Protein AF-A0A9D3SLF3-F1 (afdb_monomer_lite)

Structure (mmCIF, N/CA/C/O backbone):
data_AF-A0A9D3SLF3-F1
#
_entry.id   AF-A0A9D3SLF3-F1
#
loop_
_atom_site.group_PDB
_atom_site.id
_atom_site.type_symbol
_atom_site.label_atom_id
_atom_site.label_alt_id
_atom_site.label_comp_id
_atom_site.label_asym_id
_atom_site.label_entity_id
_atom_site.label_seq_id
_atom_site.pdbx_PDB_ins_code
_atom_site.Cartn_x
_atom_site.Cartn_y
_atom_site.Cartn_z
_atom_site.occupancy
_atom_site.B_iso_or_equiv
_atom_site.auth_seq_id
_atom_site.auth_comp_id
_atom_site.auth_asym_id
_atom_site.auth_atom_id
_atom_site.pdbx_PDB_model_num
ATOM 1 N N . MET A 1 1 ? -34.282 0.121 19.153 1.00 36.66 1 MET A N 1
ATOM 2 C CA . MET A 1 1 ? -34.198 -0.644 20.415 1.00 36.66 1 MET A CA 1
ATOM 3 C C . MET A 1 1 ? -34.147 -2.112 20.036 1.00 36.66 1 MET A C 1
ATOM 5 O O . MET A 1 1 ? -35.138 -2.610 19.524 1.00 36.66 1 MET A O 1
ATOM 9 N N . PHE A 1 2 ? -32.989 -2.758 20.168 1.00 46.41 2 PHE A N 1
ATOM 10 C CA . PHE A 1 2 ? -32.843 -4.199 19.944 1.00 46.41 2 PHE A CA 1
ATOM 11 C C . PHE A 1 2 ? -32.994 -4.871 21.310 1.00 46.41 2 PHE A C 1
ATOM 13 O O . PHE A 1 2 ? -32.194 -4.598 22.198 1.00 46.41 2 PHE A O 1
ATOM 20 N N . GLY A 1 3 ? -34.075 -5.623 21.514 1.00 50.47 3 GLY A N 1
ATOM 21 C CA . GLY A 1 3 ? -34.304 -6.370 22.749 1.00 50.47 3 GLY A CA 1
ATOM 22 C C . GLY A 1 3 ? -33.710 -7.771 22.647 1.00 50.47 3 GLY A C 1
ATOM 23 O O . GLY A 1 3 ? -33.885 -8.433 21.622 1.00 50.47 3 GLY A O 1
ATOM 24 N N . ASP A 1 4 ? -33.040 -8.218 23.707 1.00 51.25 4 ASP A N 1
ATOM 25 C CA . ASP A 1 4 ? -32.597 -9.604 23.848 1.00 51.25 4 ASP A CA 1
ATOM 26 C C . ASP A 1 4 ? -33.820 -10.525 23.849 1.00 51.25 4 ASP A C 1
ATOM 28 O O . ASP A 1 4 ? -34.693 -10.438 24.716 1.00 51.25 4 ASP A O 1
ATOM 32 N N . THR A 1 5 ? -33.905 -11.390 22.843 1.00 58.78 5 THR A N 1
ATOM 33 C CA . THR A 1 5 ? -34.997 -12.357 22.701 1.00 58.78 5 THR A CA 1
ATOM 34 C C . THR A 1 5 ? -34.489 -13.729 23.131 1.00 58.78 5 THR A C 1
ATOM 36 O O . THR A 1 5 ? -33.365 -14.105 22.798 1.00 58.78 5 THR A O 1
ATOM 39 N N . LYS A 1 6 ? -35.288 -14.472 23.906 1.00 58.47 6 LYS A N 1
ATOM 40 C CA . LYS A 1 6 ? -34.912 -15.813 24.373 1.00 58.47 6 LYS A CA 1
ATOM 41 C C . LYS A 1 6 ? -34.897 -16.804 23.207 1.00 58.47 6 LYS A C 1
ATOM 43 O O . LYS A 1 6 ? -35.816 -16.822 22.393 1.00 58.47 6 LYS A O 1
ATOM 48 N N . CYS A 1 7 ? -33.842 -17.615 23.140 1.00 56.47 7 CYS A N 1
ATOM 49 C CA . CYS A 1 7 ? -33.598 -18.605 22.089 1.00 56.47 7 CYS A CA 1
ATOM 50 C C . CYS A 1 7 ? -34.449 -19.871 22.278 1.00 56.47 7 CYS A C 1
ATOM 52 O O . CYS A 1 7 ? -33.905 -20.962 22.441 1.00 56.47 7 CYS A O 1
ATOM 54 N N . ASP A 1 8 ? -35.770 -19.719 22.262 1.00 63.31 8 ASP A N 1
ATOM 55 C CA . ASP A 1 8 ? -36.707 -20.822 22.503 1.00 63.31 8 ASP A CA 1
ATOM 56 C C . ASP A 1 8 ? -37.345 -21.343 21.193 1.00 63.31 8 ASP A C 1
ATOM 58 O O . ASP A 1 8 ? -38.023 -22.369 21.195 1.00 63.31 8 ASP A O 1
ATOM 62 N N . GLU A 1 9 ? -37.085 -20.683 20.054 1.00 57.66 9 GLU A N 1
ATOM 63 C CA . GLU A 1 9 ? -37.624 -21.042 18.736 1.00 57.66 9 GLU A CA 1
ATOM 64 C C . GLU A 1 9 ? -36.531 -21.300 17.681 1.00 57.66 9 GLU A C 1
ATOM 66 O O . GLU A 1 9 ? -35.490 -20.639 17.625 1.00 57.66 9 GLU A O 1
ATOM 71 N N . LEU A 1 10 ? -36.790 -22.275 16.801 1.00 54.38 10 LEU A N 1
ATOM 72 C CA . LEU A 1 10 ? -35.937 -22.651 15.670 1.00 54.38 10 LEU A CA 1
ATOM 73 C C . LEU A 1 10 ? -36.099 -21.624 14.535 1.00 54.38 10 LEU A C 1
ATOM 75 O O . LEU A 1 10 ? -36.855 -21.818 13.584 1.00 54.38 10 LEU A O 1
ATOM 79 N N . HIS A 1 11 ? -35.401 -20.494 14.639 1.00 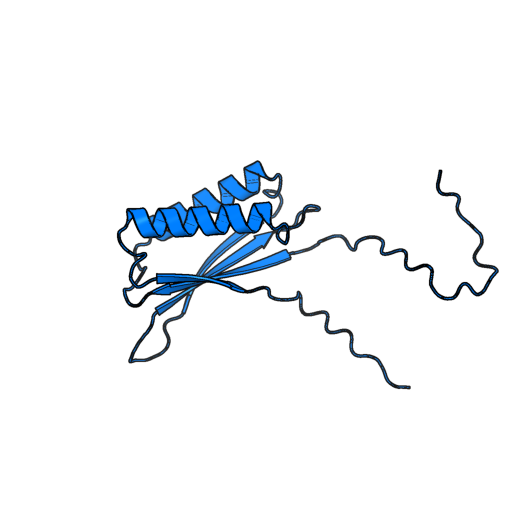55.75 11 HIS A N 1
ATOM 80 C CA . HIS A 1 11 ? -35.331 -19.515 13.556 1.00 55.75 11 HIS A CA 1
ATOM 81 C C . HIS A 1 11 ? -34.291 -19.942 12.526 1.00 55.75 11 HIS A C 1
ATOM 83 O O . HIS A 1 11 ? -33.138 -20.202 12.865 1.00 55.75 11 HIS A O 1
ATOM 89 N N . TYR A 1 12 ? -34.694 -19.991 11.255 1.00 60.25 12 TYR A N 1
ATOM 90 C CA . TYR A 1 12 ? -33.879 -20.623 10.225 1.00 60.25 12 TYR A CA 1
ATOM 91 C C . TYR A 1 12 ? -32.498 -19.990 10.037 1.00 60.25 12 TYR A C 1
ATOM 93 O O . TYR A 1 12 ? -31.585 -20.725 9.687 1.00 60.25 12 TYR A O 1
ATOM 101 N N . PHE A 1 13 ? -32.276 -18.707 10.332 1.00 52.94 13 PHE A N 1
ATOM 102 C CA . PHE A 1 13 ? -30.927 -18.118 10.340 1.00 52.94 13 PHE A CA 1
ATOM 103 C C . PHE A 1 13 ? -30.986 -16.663 10.819 1.00 52.94 13 PHE A C 1
ATOM 105 O O . PHE A 1 13 ? -31.163 -15.747 10.019 1.00 52.94 13 PHE A O 1
ATOM 112 N N . ILE A 1 14 ? -30.802 -16.403 12.115 1.00 50.91 14 ILE A N 1
ATOM 113 C CA . ILE A 1 14 ? -30.389 -15.056 12.531 1.00 50.91 14 ILE A CA 1
ATOM 114 C C . ILE A 1 14 ? -28.862 -15.014 12.435 1.00 50.91 14 ILE A C 1
ATOM 116 O O . ILE A 1 14 ? -28.151 -15.387 13.365 1.00 50.91 14 ILE A O 1
ATOM 120 N N . CYS A 1 15 ? -28.338 -14.580 11.286 1.00 43.69 15 CYS A N 1
ATOM 121 C CA . CYS A 1 15 ? -26.925 -14.234 11.160 1.00 43.69 15 CYS A CA 1
ATOM 122 C C . CYS A 1 15 ? -26.679 -12.873 11.820 1.00 43.69 15 CYS A C 1
ATOM 124 O O . CYS A 1 15 ? -26.612 -11.844 11.150 1.00 43.69 15 CYS A O 1
ATOM 126 N N . HIS A 1 16 ? -26.491 -12.864 13.139 1.00 42.78 16 HIS A N 1
ATOM 127 C CA . HIS A 1 16 ? -25.731 -11.788 13.760 1.00 42.78 16 HIS A CA 1
ATOM 128 C C . HIS A 1 16 ? -24.267 -11.985 13.382 1.00 42.78 16 HIS A C 1
ATOM 130 O O . HIS A 1 16 ? -23.515 -12.680 14.059 1.00 42.78 16 HIS A O 1
ATOM 136 N N . ILE A 1 17 ? -23.850 -11.359 12.283 1.00 48.97 17 ILE A N 1
ATOM 137 C CA . ILE A 1 17 ? -22.434 -11.071 12.098 1.00 48.97 17 ILE A CA 1
ATOM 138 C C . ILE A 1 17 ? -22.137 -9.959 13.106 1.00 48.97 17 ILE A C 1
ATOM 140 O O . ILE A 1 17 ? -22.217 -8.772 12.791 1.00 48.97 17 ILE A O 1
ATOM 144 N N . THR A 1 18 ? -21.843 -10.321 14.357 1.00 48.62 18 THR A N 1
ATOM 145 C CA . THR A 1 18 ? -20.989 -9.467 15.181 1.00 48.62 18 THR A CA 1
ATOM 146 C C . THR A 1 18 ? -19.723 -9.339 14.360 1.00 48.62 18 THR A C 1
ATOM 148 O O . THR A 1 18 ? -18.990 -10.322 14.261 1.00 48.62 18 THR A O 1
ATOM 151 N N . HIS A 1 19 ? -19.562 -8.223 13.638 1.00 49.19 19 HIS A N 1
ATOM 152 C CA . HIS A 1 19 ? -18.414 -7.997 12.767 1.00 49.19 19 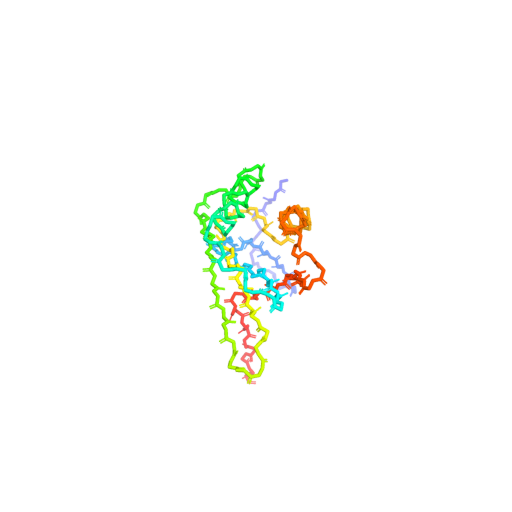HIS A CA 1
ATOM 153 C C . HIS A 1 19 ? -17.186 -8.440 13.553 1.00 49.19 19 HIS A C 1
ATOM 155 O O . HIS A 1 19 ? -16.918 -7.826 14.592 1.00 49.19 19 HIS A O 1
ATOM 161 N N . PRO A 1 20 ? -16.509 -9.537 13.160 1.00 52.16 20 PRO A N 1
ATOM 162 C CA . PRO A 1 20 ? -15.321 -9.928 13.877 1.00 52.16 20 PRO A CA 1
ATOM 163 C C . PRO A 1 20 ? -14.418 -8.715 13.767 1.00 52.16 20 PRO A C 1
ATOM 165 O O . PRO A 1 20 ? -14.280 -8.140 12.678 1.00 52.16 20 PRO A O 1
ATOM 168 N N . VAL A 1 21 ? -13.925 -8.269 14.923 1.00 52.00 21 VAL A N 1
ATOM 169 C CA . VAL A 1 21 ? -12.898 -7.241 15.038 1.00 52.00 21 VAL A CA 1
ATOM 170 C C . VAL A 1 21 ? -11.986 -7.435 13.836 1.00 52.00 21 VAL A C 1
ATOM 172 O O . VAL A 1 21 ? -11.509 -8.546 13.602 1.00 52.00 21 VAL A O 1
ATOM 175 N N . ARG A 1 22 ? -11.856 -6.416 12.981 1.00 58.50 22 ARG A N 1
ATOM 176 C CA . ARG A 1 22 ? -11.013 -6.499 11.785 1.00 58.50 22 ARG A CA 1
ATOM 177 C C . ARG A 1 22 ? -9.563 -6.488 12.263 1.00 58.50 22 ARG A C 1
ATOM 179 O O . ARG A 1 22 ? -8.863 -5.487 12.156 1.00 58.50 22 ARG A O 1
ATOM 186 N N . GLU A 1 23 ? -9.142 -7.592 12.877 1.00 61.72 23 GLU A N 1
ATOM 187 C CA . GLU A 1 23 ? -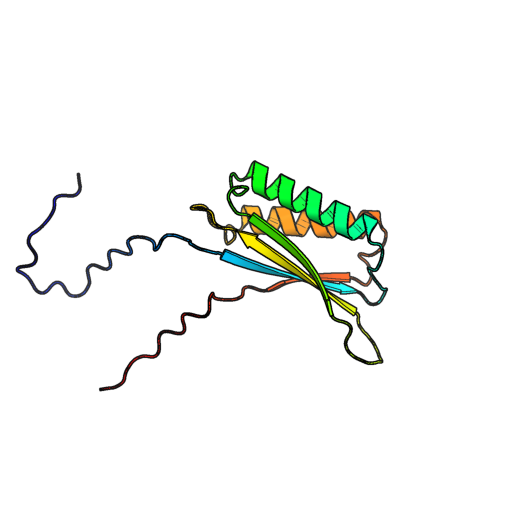7.919 -7.688 13.665 1.00 61.72 23 GLU A CA 1
ATOM 188 C C . GLU A 1 23 ? -6.693 -7.431 12.802 1.00 61.72 23 GLU A C 1
ATOM 190 O O . GLU A 1 23 ? -5.682 -6.954 13.314 1.00 61.72 23 GLU A O 1
ATOM 195 N N . GLN A 1 24 ? -6.789 -7.701 11.498 1.00 69.81 24 GLN A N 1
ATOM 196 C CA . GLN A 1 24 ? -5.749 -7.404 10.530 1.00 69.81 24 GLN A CA 1
ATOM 197 C C . GLN A 1 24 ? -6.303 -7.486 9.101 1.00 69.81 24 GLN A C 1
ATOM 199 O O . GLN A 1 24 ? -6.774 -8.531 8.664 1.00 69.81 24 GLN A O 1
ATOM 204 N N . GLN A 1 25 ? -6.209 -6.401 8.340 1.00 74.75 25 GLN A N 1
ATOM 205 C CA . GLN A 1 25 ? -6.529 -6.361 6.913 1.00 74.75 25 GLN A CA 1
ATOM 206 C C . GLN A 1 25 ? -5.225 -6.205 6.128 1.00 74.75 25 GLN A C 1
ATOM 208 O O . GLN A 1 25 ? -4.431 -5.306 6.406 1.00 74.75 25 GLN A O 1
ATOM 213 N N . ILE A 1 26 ? -4.971 -7.094 5.162 1.00 78.12 26 ILE A N 1
ATOM 214 C CA . ILE A 1 26 ? -3.733 -7.092 4.370 1.00 78.12 26 ILE A CA 1
ATOM 215 C C . ILE A 1 26 ? -4.066 -6.895 2.894 1.00 78.12 26 ILE A C 1
ATOM 217 O O . ILE A 1 26 ? -4.707 -7.737 2.268 1.00 78.12 26 ILE A O 1
ATOM 221 N N . MET A 1 27 ? -3.525 -5.834 2.306 1.00 80.06 27 MET A N 1
ATOM 222 C CA . MET A 1 27 ? -3.542 -5.594 0.869 1.00 80.06 27 MET A CA 1
ATOM 223 C C . MET A 1 27 ? -2.136 -5.643 0.286 1.00 80.06 27 MET A C 1
ATOM 225 O O . MET A 1 27 ? -1.130 -5.381 0.949 1.00 80.06 27 MET A O 1
ATOM 229 N N . ARG A 1 28 ? -2.059 -6.017 -0.989 1.00 85.06 28 ARG A N 1
ATOM 230 C CA . ARG A 1 28 ? -0.816 -5.975 -1.753 1.00 85.06 28 ARG A CA 1
ATOM 231 C C . ARG A 1 28 ? -1.044 -5.141 -2.995 1.00 85.06 28 ARG A C 1
ATOM 233 O O . ARG A 1 28 ? -1.879 -5.497 -3.816 1.00 85.06 28 ARG A O 1
ATOM 240 N N . LEU A 1 29 ? -0.289 -4.070 -3.147 1.00 85.06 29 LEU A N 1
ATOM 241 C CA . LEU A 1 29 ? -0.209 -3.329 -4.390 1.00 85.06 29 LEU A CA 1
ATOM 242 C C . LEU A 1 29 ? 0.998 -3.856 -5.161 1.00 85.06 29 LEU A C 1
ATOM 244 O O . LEU A 1 29 ? 2.107 -3.924 -4.633 1.00 85.06 29 LEU A O 1
ATOM 248 N N . GLN A 1 30 ? 0.768 -4.309 -6.386 1.00 83.25 30 GLN A N 1
ATOM 249 C CA . GLN A 1 30 ? 1.851 -4.714 -7.268 1.00 83.25 30 GLN A CA 1
ATOM 250 C C . GLN A 1 30 ? 2.195 -3.588 -8.214 1.00 83.25 30 GLN A C 1
ATOM 252 O O . GLN A 1 30 ? 1.298 -3.008 -8.819 1.00 83.25 30 GLN A O 1
ATOM 257 N N . ILE A 1 31 ? 3.489 -3.392 -8.391 1.00 81.31 31 ILE A N 1
ATOM 258 C CA . ILE A 1 31 ? 4.091 -2.464 -9.329 1.00 81.31 31 ILE A CA 1
ATOM 259 C C . ILE A 1 31 ? 5.014 -3.326 -10.183 1.00 81.31 31 ILE A C 1
ATOM 261 O O . ILE A 1 31 ? 6.003 -3.869 -9.696 1.00 81.31 31 ILE A O 1
ATOM 265 N N . LYS A 1 32 ? 4.625 -3.577 -11.429 1.00 76.50 32 LYS A N 1
ATOM 266 C CA . LYS A 1 32 ? 5.482 -4.273 -12.394 1.00 76.50 32 LYS A CA 1
ATOM 267 C C . LYS A 1 32 ? 6.125 -3.213 -13.258 1.00 76.50 32 LYS A C 1
ATOM 269 O O . LYS A 1 32 ? 5.370 -2.511 -13.915 1.00 76.50 32 LYS A O 1
ATOM 274 N N . SER A 1 33 ? 7.444 -3.132 -13.248 1.00 71.50 33 SER A N 1
ATOM 275 C CA . SER A 1 33 ? 8.207 -2.215 -14.089 1.00 71.50 33 SER A CA 1
ATOM 276 C C . SER A 1 33 ? 9.237 -3.017 -14.877 1.00 71.50 33 SER A C 1
ATOM 278 O O . SER A 1 33 ? 9.756 -4.022 -14.376 1.00 71.50 33 SER A O 1
ATOM 280 N N . ASP A 1 34 ? 9.486 -2.606 -16.116 1.00 63.69 34 ASP A N 1
ATOM 281 C CA . ASP A 1 34 ? 10.574 -3.159 -16.927 1.00 63.69 34 ASP A CA 1
ATOM 282 C C . ASP A 1 34 ? 11.931 -2.533 -16.541 1.00 63.69 34 ASP A C 1
ATOM 284 O O . ASP A 1 34 ? 12.958 -3.199 -16.645 1.00 63.69 34 ASP A O 1
ATOM 288 N N . ASP A 1 35 ? 11.921 -1.318 -15.977 1.00 58.25 35 ASP A N 1
ATOM 289 C CA . ASP A 1 35 ? 13.078 -0.666 -15.354 1.00 58.25 35 ASP A CA 1
ATOM 290 C C . ASP A 1 35 ? 13.092 -0.869 -13.836 1.00 58.25 35 ASP A C 1
ATOM 292 O O . ASP A 1 35 ? 12.044 -0.870 -13.178 1.00 58.25 35 ASP A O 1
ATOM 296 N N . SER A 1 36 ? 14.280 -1.022 -13.250 1.00 56.25 36 SER A N 1
ATOM 297 C CA . SER A 1 36 ? 14.396 -1.266 -11.814 1.00 56.25 36 SER A CA 1
ATOM 298 C C . SER A 1 36 ? 13.937 -0.030 -11.027 1.00 56.25 36 SER A C 1
ATOM 300 O O . SER A 1 36 ? 14.607 1.003 -11.026 1.00 56.25 36 SER A O 1
ATOM 302 N N . VAL A 1 37 ? 12.806 -0.124 -10.323 1.00 55.84 37 VAL A N 1
ATOM 303 C CA . VAL A 1 37 ? 12.312 0.872 -9.344 1.00 55.84 37 VAL A CA 1
ATOM 304 C C . VAL A 1 37 ? 13.165 0.712 -8.064 1.00 55.84 37 VAL A C 1
ATOM 306 O O . VAL A 1 37 ? 12.691 0.341 -6.991 1.00 55.84 37 VAL A O 1
ATOM 309 N N . SER A 1 38 ? 14.483 0.847 -8.207 1.00 56.62 38 SER A N 1
ATOM 310 C CA . SER A 1 38 ? 15.485 0.547 -7.170 1.00 56.62 38 SER A CA 1
ATOM 311 C C . SER A 1 38 ? 15.868 1.771 -6.346 1.00 56.62 38 SER A C 1
ATOM 313 O O . SER A 1 38 ? 16.626 1.647 -5.385 1.00 56.62 38 SER A O 1
ATOM 315 N N . ASP A 1 39 ? 15.354 2.950 -6.705 1.00 66.75 39 ASP A N 1
ATOM 316 C CA . ASP A 1 39 ? 15.641 4.168 -5.964 1.00 66.75 39 ASP A CA 1
ATOM 317 C C . ASP A 1 39 ? 14.950 4.132 -4.591 1.00 66.75 39 ASP A C 1
ATOM 319 O O . ASP A 1 39 ? 13.725 4.221 -4.457 1.00 66.75 39 ASP A O 1
ATOM 323 N N . SER A 1 40 ? 15.768 3.951 -3.555 1.00 71.62 40 SER A N 1
ATOM 324 C CA . SER A 1 40 ? 15.341 3.861 -2.158 1.00 71.62 40 SER A CA 1
ATOM 325 C C . SER A 1 40 ? 14.610 5.129 -1.687 1.00 71.62 40 SER A C 1
ATOM 327 O O . SER A 1 40 ? 13.686 5.044 -0.874 1.00 71.62 40 SER A O 1
ATOM 329 N N . ALA A 1 41 ? 14.955 6.306 -2.228 1.00 79.06 41 ALA A N 1
ATOM 330 C CA . ALA A 1 41 ? 14.320 7.566 -1.848 1.00 79.06 41 ALA A CA 1
ATOM 331 C C . ALA A 1 41 ? 12.884 7.654 -2.383 1.00 79.06 41 ALA A C 1
ATOM 333 O O . ALA A 1 41 ? 11.970 8.084 -1.670 1.00 79.06 41 ALA A O 1
ATOM 334 N N . MET A 1 42 ? 12.651 7.165 -3.604 1.00 78.19 42 MET A N 1
ATOM 335 C CA . MET A 1 42 ? 11.300 7.049 -4.155 1.00 78.19 42 MET A CA 1
ATOM 336 C C . MET A 1 42 ? 10.449 6.064 -3.346 1.00 78.19 42 MET A C 1
ATOM 338 O O . MET A 1 42 ? 9.308 6.380 -3.002 1.00 78.19 42 MET A O 1
ATOM 342 N N . GLN A 1 43 ? 10.997 4.891 -3.006 1.00 81.44 43 GLN A N 1
ATOM 343 C CA . GLN A 1 43 ? 10.281 3.903 -2.192 1.00 81.44 43 GLN A CA 1
ATOM 344 C C . GLN A 1 43 ? 9.865 4.503 -0.845 1.00 81.44 43 GLN A C 1
ATOM 346 O O . GLN A 1 43 ? 8.701 4.381 -0.463 1.00 81.44 43 GLN A O 1
ATOM 351 N N . SER A 1 44 ? 10.776 5.208 -0.164 1.00 83.25 44 SER A N 1
ATOM 352 C CA . SER A 1 44 ? 10.466 5.903 1.091 1.00 83.25 44 SER A CA 1
ATOM 353 C C . SER A 1 44 ? 9.359 6.940 0.906 1.00 83.25 44 SER A C 1
ATOM 355 O O . SER A 1 44 ? 8.394 6.943 1.661 1.00 83.25 44 SER A O 1
ATOM 357 N N . THR A 1 45 ? 9.436 7.758 -0.146 1.00 87.00 45 THR A N 1
ATOM 358 C CA . THR A 1 45 ? 8.430 8.795 -0.426 1.00 87.00 45 THR A CA 1
ATOM 359 C C . THR A 1 45 ? 7.037 8.197 -0.631 1.00 87.00 45 THR A C 1
ATOM 361 O O . THR A 1 45 ? 6.050 8.709 -0.104 1.00 87.00 45 THR A O 1
ATOM 364 N N . ILE A 1 46 ? 6.936 7.091 -1.373 1.00 86.75 46 ILE A N 1
ATOM 365 C CA . ILE A 1 46 ? 5.661 6.396 -1.581 1.00 86.75 46 ILE A CA 1
ATOM 366 C C . ILE A 1 46 ? 5.140 5.817 -0.259 1.00 86.75 46 ILE A C 1
ATOM 368 O O . ILE A 1 46 ? 3.945 5.921 0.020 1.00 86.75 46 ILE A O 1
ATOM 372 N N . LEU A 1 47 ? 6.010 5.229 0.568 1.00 87.62 47 LEU A N 1
ATOM 373 C CA . LEU A 1 47 ? 5.625 4.698 1.879 1.00 87.62 47 LEU A CA 1
ATOM 374 C C . LEU A 1 47 ? 5.053 5.792 2.791 1.00 87.62 47 LEU A C 1
ATOM 376 O O . LEU A 1 47 ? 3.962 5.607 3.336 1.00 87.62 47 LEU A O 1
ATOM 380 N N . ASP A 1 48 ? 5.737 6.933 2.898 1.00 88.44 48 ASP A N 1
ATOM 381 C CA . ASP A 1 48 ? 5.305 8.086 3.696 1.00 88.44 48 ASP A CA 1
ATOM 382 C C . ASP A 1 48 ? 3.944 8.625 3.245 1.00 88.44 48 ASP A C 1
ATOM 384 O O . ASP A 1 48 ? 3.043 8.856 4.056 1.00 88.44 48 ASP A O 1
ATOM 388 N N . LEU A 1 49 ? 3.743 8.771 1.935 1.00 89.12 49 LEU A N 1
ATOM 389 C CA . LEU A 1 49 ? 2.481 9.276 1.397 1.00 89.12 49 LEU A CA 1
ATOM 390 C C . LEU A 1 49 ? 1.310 8.327 1.655 1.00 89.12 49 LEU A C 1
ATOM 392 O O . LEU A 1 49 ? 0.197 8.776 1.935 1.00 89.12 49 LEU A O 1
ATOM 396 N N . ILE A 1 50 ? 1.548 7.018 1.585 1.00 87.88 50 ILE A N 1
ATOM 397 C CA . ILE A 1 50 ? 0.523 6.018 1.887 1.00 87.88 50 ILE A CA 1
ATOM 398 C C . ILE A 1 50 ? 0.197 6.027 3.375 1.00 87.88 50 ILE A C 1
ATOM 400 O O . ILE A 1 50 ? -0.979 5.969 3.728 1.00 87.88 50 ILE A O 1
ATOM 404 N N . MET A 1 51 ? 1.201 6.151 4.248 1.00 87.12 51 MET A N 1
ATOM 405 C CA . MET A 1 51 ? 0.967 6.324 5.682 1.00 87.12 51 MET A CA 1
ATOM 406 C C . MET A 1 51 ? 0.116 7.563 5.963 1.00 87.12 51 MET A C 1
ATOM 408 O O . MET A 1 51 ? -0.886 7.452 6.667 1.00 87.12 51 MET A O 1
ATOM 412 N N . LYS A 1 52 ? 0.437 8.701 5.339 1.00 88.94 52 LYS A N 1
ATOM 413 C CA . LYS A 1 52 ? -0.346 9.936 5.459 1.00 88.94 52 LYS A CA 1
ATOM 414 C C . LYS A 1 52 ? -1.781 9.772 4.950 1.00 88.94 52 LYS A C 1
ATOM 416 O O . LYS A 1 52 ? -2.721 10.197 5.610 1.00 88.94 52 LYS A O 1
ATOM 421 N N . LYS A 1 53 ? -1.990 9.114 3.805 1.00 88.06 53 LYS A N 1
ATOM 422 C CA . LYS A 1 53 ? -3.349 8.852 3.302 1.00 88.06 53 LYS A CA 1
ATOM 423 C C . LYS A 1 53 ? -4.146 7.950 4.238 1.00 88.06 53 LYS A C 1
ATOM 425 O O . LYS A 1 53 ? -5.321 8.201 4.479 1.00 88.06 53 LYS A O 1
ATOM 430 N N . LEU A 1 54 ? -3.519 6.921 4.798 1.00 85.19 54 LEU A N 1
ATOM 431 C CA . LEU A 1 54 ? -4.167 6.067 5.793 1.00 85.19 54 LEU A CA 1
ATOM 432 C C . LEU A 1 54 ? -4.500 6.848 7.073 1.00 85.19 54 LEU A C 1
ATOM 434 O O . LEU A 1 54 ? -5.530 6.582 7.688 1.00 85.19 54 LEU A O 1
ATOM 438 N N . GLU A 1 55 ? -3.683 7.831 7.450 1.00 86.12 55 GLU A N 1
ATOM 439 C CA . GLU A 1 55 ? -3.963 8.750 8.556 1.00 86.12 55 GLU A CA 1
ATOM 440 C C . GLU A 1 55 ? -5.202 9.613 8.310 1.00 86.12 55 GLU A C 1
ATOM 442 O O . GLU A 1 55 ? -6.087 9.649 9.163 1.00 86.12 55 GLU A O 1
ATOM 447 N N . GLU A 1 56 ? -5.306 10.240 7.132 1.00 87.12 56 GLU A N 1
ATOM 448 C CA . GLU A 1 56 ? -6.462 11.061 6.731 1.00 87.12 56 GLU A CA 1
ATOM 449 C C . GLU A 1 56 ? -7.781 10.278 6.810 1.00 87.12 56 GLU A C 1
ATOM 451 O O . GLU A 1 56 ? -8.832 10.837 7.121 1.00 87.12 56 GLU A O 1
ATOM 456 N N . HIS A 1 57 ? -7.719 8.966 6.580 1.00 82.44 57 HIS A N 1
ATOM 457 C CA . HIS A 1 57 ? -8.857 8.057 6.678 1.00 82.44 57 HIS A CA 1
ATOM 458 C C . HIS A 1 57 ? -9.020 7.401 8.060 1.00 82.44 57 HIS A C 1
ATOM 460 O O . HIS A 1 57 ? -9.820 6.478 8.199 1.00 82.44 57 HIS A O 1
ATOM 466 N N . GLY A 1 58 ? -8.284 7.830 9.091 1.00 78.94 58 GLY A N 1
ATOM 467 C CA . GLY A 1 58 ? -8.412 7.304 10.456 1.00 78.94 58 GLY A CA 1
ATOM 468 C C . GLY A 1 58 ? -7.894 5.870 10.637 1.00 78.94 58 GLY A C 1
ATOM 469 O O . GLY A 1 58 ? -8.292 5.168 11.567 1.00 78.94 58 GLY A O 1
ATOM 470 N N . MET A 1 59 ? -7.009 5.402 9.753 1.00 80.19 59 MET A N 1
ATOM 471 C CA . MET A 1 59 ? -6.467 4.038 9.737 1.00 80.19 59 MET A CA 1
ATOM 472 C C . MET A 1 59 ? -5.027 3.942 10.255 1.00 80.19 59 MET A C 1
ATOM 474 O O . MET A 1 59 ? -4.393 2.908 10.081 1.00 80.19 59 MET A O 1
ATOM 478 N N . LEU A 1 60 ? -4.477 4.973 10.905 1.00 76.75 60 LEU A N 1
ATOM 479 C CA . LEU A 1 60 ? -3.076 4.956 11.354 1.00 76.75 60 LEU A CA 1
ATOM 480 C C . LEU A 1 60 ? -2.800 3.910 12.457 1.00 76.75 60 LEU A C 1
ATOM 482 O O . LEU A 1 60 ? -1.695 3.374 12.559 1.00 76.75 60 LEU A O 1
ATOM 486 N N . LYS A 1 61 ? -3.800 3.597 13.292 1.00 71.38 61 LYS A N 1
ATOM 487 C CA . LYS A 1 61 ? -3.630 2.712 14.454 1.00 71.38 61 LYS A CA 1
ATOM 488 C C . LYS A 1 61 ? -3.154 1.326 13.999 1.00 71.38 61 LYS A C 1
ATOM 490 O O . LYS A 1 61 ? -3.845 0.647 13.250 1.00 71.38 61 LYS A O 1
ATOM 495 N N . ASN A 1 62 ? -1.976 0.901 14.469 1.00 70.50 62 ASN A N 1
ATOM 496 C CA . ASN A 1 62 ? -1.383 -0.411 14.167 1.00 70.50 62 ASN A CA 1
ATOM 497 C C . ASN A 1 62 ? -1.225 -0.712 12.660 1.00 70.50 62 ASN A C 1
ATOM 499 O O . ASN A 1 62 ? -1.350 -1.863 12.230 1.00 70.50 62 ASN A O 1
ATOM 503 N N . THR A 1 63 ? -0.958 0.318 11.856 1.00 78.50 63 THR A N 1
ATOM 504 C CA . THR A 1 63 ? -0.671 0.173 10.428 1.00 78.50 63 THR A CA 1
ATOM 505 C C . THR A 1 63 ? 0.806 -0.104 10.181 1.00 78.50 63 THR A C 1
ATOM 507 O O . THR A 1 63 ? 1.693 0.471 10.803 1.00 78.50 63 THR A O 1
ATOM 510 N N . THR A 1 64 ? 1.081 -1.017 9.258 1.00 82.75 64 THR A N 1
ATOM 511 C CA . THR A 1 64 ? 2.422 -1.384 8.816 1.00 82.75 64 THR A CA 1
ATOM 512 C C . THR A 1 64 ? 2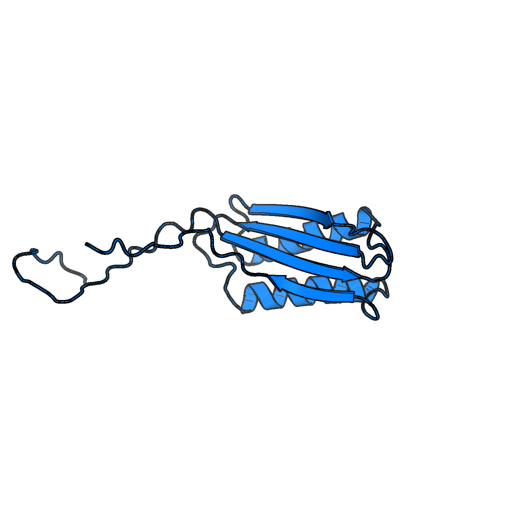.436 -1.442 7.296 1.00 82.75 64 THR A C 1
ATOM 514 O O . THR A 1 64 ? 1.749 -2.259 6.679 1.00 82.75 64 THR A O 1
ATOM 517 N N . VAL A 1 65 ? 3.245 -0.587 6.681 1.00 84.62 65 VAL A N 1
ATOM 518 C CA . VAL A 1 65 ? 3.441 -0.551 5.232 1.00 84.62 65 VAL A CA 1
ATOM 519 C C . VAL A 1 65 ? 4.867 -1.002 4.942 1.00 84.62 65 VAL A C 1
ATOM 521 O O . VAL A 1 65 ? 5.810 -0.501 5.541 1.00 84.62 65 VAL A O 1
ATOM 524 N N . THR A 1 66 ? 5.037 -1.994 4.069 1.00 84.12 66 THR A N 1
ATOM 525 C CA . THR A 1 66 ? 6.361 -2.540 3.731 1.00 84.12 66 THR A CA 1
ATOM 526 C C . THR A 1 66 ? 6.531 -2.670 2.229 1.00 84.12 66 THR A C 1
ATOM 528 O O . THR A 1 66 ? 5.633 -3.155 1.537 1.00 84.12 66 THR A O 1
ATOM 531 N N . TRP A 1 67 ? 7.705 -2.288 1.734 1.00 83.81 67 TRP A N 1
ATOM 532 C CA . TRP A 1 67 ? 8.109 -2.497 0.349 1.00 83.81 67 TRP A CA 1
ATOM 533 C C . TRP A 1 67 ? 8.880 -3.810 0.204 1.00 83.81 67 TRP A C 1
ATOM 535 O O . TRP A 1 67 ? 9.701 -4.149 1.056 1.00 83.81 67 TRP A O 1
ATOM 545 N N . ARG A 1 68 ? 8.612 -4.580 -0.853 1.00 81.31 68 ARG A N 1
ATOM 546 C CA . ARG A 1 68 ? 9.358 -5.805 -1.177 1.00 81.31 68 ARG A CA 1
ATOM 547 C C . ARG A 1 68 ? 9.633 -5.876 -2.670 1.00 81.31 68 ARG A C 1
ATOM 549 O O . ARG A 1 68 ? 8.699 -5.857 -3.467 1.00 81.31 68 ARG A O 1
ATOM 556 N N . VAL A 1 69 ? 10.898 -6.045 -3.036 1.00 76.62 69 VAL A N 1
ATOM 557 C CA . VAL A 1 69 ? 11.312 -6.275 -4.424 1.00 76.62 69 VAL A CA 1
ATOM 558 C C . VAL A 1 69 ? 11.362 -7.782 -4.678 1.00 76.62 69 VAL A C 1
ATOM 560 O O . VAL A 1 69 ? 12.000 -8.523 -3.934 1.00 76.62 69 VAL A O 1
ATOM 563 N N . LEU A 1 70 ? 10.638 -8.248 -5.695 1.00 69.69 70 LEU A N 1
ATOM 564 C CA . LEU A 1 70 ? 10.670 -9.623 -6.190 1.00 69.69 70 LEU A CA 1
ATOM 565 C C . LEU A 1 70 ? 11.210 -9.607 -7.621 1.00 69.69 70 LEU A C 1
ATOM 567 O O . LEU A 1 70 ? 10.478 -9.389 -8.590 1.00 69.69 70 LEU A O 1
ATOM 571 N N . SER A 1 71 ? 12.504 -9.859 -7.751 1.00 60.66 71 SER A N 1
ATOM 572 C CA . SER A 1 71 ? 13.165 -10.102 -9.027 1.00 60.66 71 SER A CA 1
ATOM 573 C C . SER A 1 71 ? 13.007 -11.582 -9.397 1.00 60.66 71 SER A C 1
ATOM 575 O O . SER A 1 71 ? 13.503 -12.474 -8.711 1.00 60.66 71 SER A O 1
ATOM 577 N N . ASN A 1 72 ? 12.267 -11.864 -10.473 1.00 57.97 72 ASN A N 1
ATOM 578 C CA . ASN A 1 72 ? 12.260 -13.195 -11.085 1.00 57.97 72 ASN A CA 1
ATOM 579 C C . ASN A 1 72 ? 13.441 -13.281 -12.066 1.00 57.97 72 ASN A C 1
ATOM 581 O O . ASN A 1 72 ? 13.720 -12.300 -12.740 1.00 57.97 72 ASN A O 1
ATOM 585 N N . ALA A 1 73 ? 14.117 -14.431 -12.149 1.00 54.09 73 ALA A N 1
ATOM 586 C CA . ALA A 1 73 ? 15.296 -14.638 -13.001 1.00 54.09 73 ALA A CA 1
ATOM 587 C C . ALA A 1 73 ? 15.087 -14.234 -14.491 1.00 54.09 73 ALA A C 1
ATOM 589 O O . ALA A 1 73 ? 13.941 -14.215 -14.950 1.00 54.09 73 ALA A O 1
ATOM 590 N N . PRO A 1 74 ? 16.163 -13.919 -15.249 1.00 59.78 74 PRO A N 1
ATOM 591 C CA . PRO A 1 74 ? 16.074 -13.332 -16.596 1.00 59.78 74 PRO A CA 1
ATOM 592 C C . PRO A 1 74 ? 15.310 -14.171 -17.634 1.00 59.78 74 PRO A C 1
ATOM 594 O O . PRO A 1 74 ? 15.389 -15.399 -17.568 1.00 59.78 74 PRO A O 1
ATOM 597 N N . PRO A 1 75 ? 14.620 -13.546 -18.621 1.00 55.00 75 PRO A N 1
ATOM 598 C CA . PRO A 1 75 ? 14.575 -12.110 -18.939 1.00 55.00 75 PRO A CA 1
ATOM 599 C C . PRO A 1 75 ? 13.594 -11.366 -18.009 1.00 55.00 75 PRO A C 1
ATOM 601 O O . PRO A 1 75 ? 12.404 -11.678 -17.948 1.00 55.00 75 PRO A O 1
ATOM 604 N N . VAL A 1 76 ? 14.133 -10.445 -17.202 1.00 59.34 76 VAL A N 1
ATOM 605 C CA . VAL A 1 76 ? 13.551 -9.998 -15.924 1.00 59.34 76 VAL A CA 1
ATOM 606 C C . VAL A 1 76 ? 12.557 -8.863 -16.146 1.00 59.34 76 VAL A C 1
ATOM 608 O O . VAL A 1 76 ? 12.951 -7.775 -16.535 1.00 59.34 76 VAL A O 1
ATOM 611 N N . ARG A 1 77 ? 11.283 -9.084 -15.809 1.00 59.47 77 ARG A N 1
ATOM 612 C CA . ARG A 1 77 ? 10.418 -7.985 -15.356 1.00 59.47 77 ARG A CA 1
ATOM 613 C C . ARG A 1 77 ? 10.523 -7.916 -13.844 1.00 59.47 77 ARG A C 1
ATOM 615 O O . ARG A 1 77 ? 10.199 -8.908 -13.175 1.00 59.47 77 ARG A O 1
ATOM 622 N N . GLU A 1 78 ? 10.954 -6.786 -13.300 1.00 68.19 78 GLU A N 1
ATOM 623 C CA . GLU A 1 78 ? 11.009 -6.612 -11.855 1.00 68.19 78 GLU A CA 1
ATOM 624 C C . GLU A 1 78 ? 9.596 -6.414 -11.308 1.00 68.19 78 GLU A C 1
ATOM 626 O O . GLU A 1 78 ? 8.841 -5.522 -11.702 1.00 68.19 78 GLU A O 1
ATOM 631 N N . LYS A 1 79 ? 9.195 -7.301 -10.394 1.00 74.25 79 LYS A N 1
ATOM 632 C CA . LYS A 1 79 ? 7.900 -7.206 -9.727 1.00 74.25 79 LYS A CA 1
ATOM 633 C C . LYS A 1 79 ? 8.132 -6.637 -8.347 1.00 74.25 79 LYS A C 1
ATOM 635 O O . LYS A 1 79 ? 8.665 -7.303 -7.468 1.00 74.25 79 LYS A O 1
ATOM 640 N N . GLN A 1 80 ? 7.668 -5.427 -8.121 1.00 78.44 80 GLN A N 1
ATOM 641 C CA . GLN A 1 80 ? 7.693 -4.817 -6.806 1.00 78.44 80 GLN A CA 1
ATOM 642 C C . GLN A 1 80 ? 6.327 -4.985 -6.150 1.00 78.44 80 GLN A C 1
ATOM 644 O O . GLN A 1 80 ? 5.275 -4.893 -6.787 1.00 78.44 80 GLN A O 1
ATOM 649 N N . ILE A 1 81 ? 6.337 -5.350 -4.874 1.00 81.56 81 ILE A N 1
ATOM 650 C CA . ILE A 1 81 ? 5.132 -5.583 -4.091 1.00 81.56 81 ILE A CA 1
ATOM 651 C C . ILE A 1 81 ? 5.195 -4.707 -2.856 1.00 81.56 81 ILE A C 1
ATOM 653 O O . ILE A 1 81 ? 5.932 -4.980 -1.909 1.00 81.56 81 ILE A O 1
ATOM 657 N N . LEU A 1 82 ? 4.325 -3.711 -2.837 1.00 85.19 82 LEU A N 1
ATOM 658 C CA . LEU A 1 82 ? 4.000 -2.972 -1.640 1.00 85.19 82 LEU A CA 1
ATOM 659 C C . LEU A 1 82 ? 2.945 -3.762 -0.858 1.00 85.19 82 LEU A C 1
ATOM 661 O O . LEU A 1 82 ? 1.845 -4.028 -1.342 1.00 85.19 82 LEU A O 1
ATOM 665 N N . ARG A 1 83 ? 3.275 -4.164 0.365 1.00 84.25 83 ARG A N 1
ATOM 666 C CA . ARG A 1 83 ? 2.346 -4.821 1.285 1.00 84.25 83 ARG A CA 1
ATOM 667 C C . ARG A 1 83 ? 1.878 -3.805 2.319 1.00 84.25 83 ARG A C 1
ATOM 669 O O . ARG A 1 83 ? 2.677 -3.337 3.125 1.00 84.25 83 ARG A O 1
ATOM 676 N N . ILE A 1 84 ? 0.577 -3.541 2.316 1.00 83.62 84 ILE A N 1
ATOM 677 C CA . ILE A 1 84 ? -0.107 -2.654 3.252 1.00 83.62 84 ILE A CA 1
ATOM 678 C C . ILE A 1 84 ? -0.869 -3.536 4.236 1.00 83.62 84 ILE A C 1
ATOM 680 O O . ILE A 1 84 ? -1.682 -4.368 3.835 1.00 83.62 84 ILE A O 1
ATOM 684 N N . GLN A 1 85 ? -0.578 -3.400 5.519 1.00 80.62 85 GLN A N 1
ATOM 685 C CA . GLN A 1 85 ? -1.249 -4.117 6.590 1.00 80.62 85 GLN A CA 1
ATOM 686 C C . GLN A 1 85 ? -1.829 -3.094 7.555 1.00 80.62 85 GLN A C 1
ATOM 688 O O . GLN A 1 85 ? -1.087 -2.284 8.093 1.00 80.62 85 GLN A O 1
ATOM 693 N N . VAL A 1 86 ? -3.137 -3.135 7.779 1.00 76.44 86 VAL A N 1
ATOM 694 C CA . VAL A 1 86 ? -3.820 -2.205 8.682 1.00 76.44 86 VAL A CA 1
ATOM 695 C C . VAL A 1 86 ? -4.627 -2.980 9.708 1.00 76.44 86 VAL A C 1
ATOM 697 O O . VAL A 1 86 ? -5.219 -4.013 9.392 1.00 76.44 86 VAL A O 1
ATOM 700 N N . LYS A 1 87 ? -4.661 -2.489 10.942 1.00 72.50 87 LYS A N 1
ATOM 701 C CA . LYS A 1 87 ? -5.529 -3.007 12.001 1.00 72.50 87 LYS A CA 1
ATOM 702 C C . LYS A 1 87 ? -6.422 -1.864 12.468 1.00 72.50 87 LYS A C 1
ATOM 704 O O . LYS A 1 87 ? -6.110 -1.147 13.411 1.00 72.50 87 LYS A O 1
ATOM 709 N N . SER A 1 88 ? -7.519 -1.687 11.745 1.00 71.00 88 SER A N 1
ATOM 710 C CA . SER A 1 88 ? -8.504 -0.637 11.983 1.00 71.00 88 SER A CA 1
ATOM 711 C C . SER A 1 88 ? -9.909 -1.221 11.919 1.00 71.00 88 SER A C 1
ATOM 713 O O . SER A 1 88 ? -10.158 -2.179 11.182 1.00 71.00 88 SER A O 1
ATOM 715 N N . ASP A 1 89 ? -10.822 -0.611 12.670 1.00 67.88 89 ASP A N 1
ATOM 716 C CA . ASP A 1 89 ? -12.257 -0.884 12.600 1.00 67.88 89 ASP A CA 1
ATOM 717 C C . ASP A 1 89 ? -12.833 -0.465 11.229 1.00 67.88 89 ASP A C 1
ATOM 719 O O . ASP A 1 89 ? -13.792 -1.056 10.722 1.00 67.88 89 ASP A O 1
ATOM 723 N N . LEU A 1 90 ? -12.184 0.495 10.559 1.00 71.12 90 LEU A N 1
ATOM 724 C CA . LEU A 1 90 ? -12.494 0.936 9.197 1.00 71.12 90 LEU A CA 1
ATOM 725 C C . LEU A 1 90 ? -11.960 -0.047 8.145 1.00 71.12 90 LEU A C 1
ATOM 727 O O . LEU A 1 90 ? -11.044 -0.826 8.406 1.00 71.12 90 LEU A O 1
ATOM 731 N N . SER A 1 91 ? -12.547 -0.052 6.943 1.00 74.88 91 SER A N 1
ATOM 732 C CA . SER A 1 91 ? -12.183 -1.029 5.908 1.00 74.88 91 SER A CA 1
ATOM 733 C C . SER A 1 91 ? -11.169 -0.460 4.930 1.00 74.88 91 SER A C 1
ATOM 735 O O . SER A 1 91 ? -11.493 0.482 4.220 1.00 74.88 91 SER A O 1
ATOM 737 N N . ILE A 1 92 ? -10.000 -1.089 4.786 1.00 74.06 92 ILE A N 1
ATOM 738 C CA . ILE A 1 92 ? -9.099 -0.794 3.654 1.00 74.06 92 ILE A CA 1
ATOM 739 C C . ILE A 1 92 ? -9.660 -1.316 2.322 1.00 74.06 92 ILE A C 1
ATOM 741 O O . ILE A 1 92 ? -9.164 -0.987 1.249 1.00 74.06 92 ILE A O 1
ATOM 745 N N . PHE A 1 93 ? -10.705 -2.144 2.382 1.00 73.56 93 PHE A N 1
ATOM 746 C CA . PHE A 1 93 ? -11.449 -2.574 1.205 1.00 73.56 93 PHE A CA 1
ATOM 747 C C . PHE A 1 93 ? -12.443 -1.521 0.705 1.00 73.56 93 PHE A C 1
ATOM 749 O O . PHE A 1 93 ? -13.087 -1.748 -0.315 1.00 73.56 93 PHE A O 1
ATOM 756 N N . ASP A 1 94 ? -12.548 -0.378 1.391 1.00 79.81 94 ASP A N 1
ATOM 757 C CA . ASP A 1 94 ? -13.296 0.771 0.900 1.00 79.81 94 ASP A CA 1
ATOM 758 C C . ASP A 1 94 ? -12.723 1.264 -0.439 1.00 79.81 94 ASP A C 1
ATOM 760 O O . ASP A 1 94 ? -11.521 1.515 -0.580 1.00 79.81 94 ASP A O 1
ATOM 764 N N . SER A 1 95 ? -13.595 1.405 -1.437 1.00 78.00 95 SER A N 1
ATOM 765 C CA . SER A 1 95 ? -13.202 1.781 -2.795 1.00 78.00 95 SER A CA 1
ATOM 766 C C . SER A 1 95 ? -12.618 3.190 -2.882 1.00 78.00 95 SER A C 1
ATOM 768 O O . SER A 1 95 ? -11.801 3.445 -3.767 1.00 78.00 95 SER A O 1
ATOM 770 N N . GLY A 1 96 ? -13.004 4.099 -1.979 1.00 83.25 96 GLY A N 1
ATOM 771 C CA . GLY A 1 96 ? -12.456 5.451 -1.903 1.00 83.25 96 GLY A CA 1
ATOM 772 C C . GLY A 1 96 ? -11.001 5.431 -1.444 1.00 83.25 96 GLY A C 1
ATOM 773 O O . GLY A 1 96 ? -10.135 5.997 -2.110 1.00 83.25 96 GLY A O 1
ATOM 774 N N . VAL A 1 97 ? -10.712 4.688 -0.374 1.00 82.00 97 VAL A N 1
ATOM 775 C CA . VAL A 1 97 ? -9.343 4.508 0.142 1.00 82.00 97 VAL A CA 1
ATOM 776 C C . VAL A 1 97 ? -8.446 3.818 -0.890 1.00 82.00 97 VAL A C 1
ATOM 778 O O . VAL A 1 97 ? -7.324 4.261 -1.141 1.00 82.00 97 VAL A O 1
ATOM 781 N N . GLN A 1 98 ? -8.941 2.759 -1.537 1.00 83.44 98 GLN A N 1
ATOM 782 C CA . GLN A 1 98 ? -8.187 2.047 -2.573 1.00 83.44 98 GLN A CA 1
ATOM 783 C C . GLN A 1 98 ? -7.890 2.918 -3.791 1.00 83.44 98 GLN A C 1
ATOM 785 O O . GLN A 1 98 ? -6.780 2.867 -4.320 1.00 83.44 98 GLN A O 1
ATOM 790 N N . SER A 1 99 ? -8.865 3.702 -4.248 1.00 86.50 99 SER A N 1
ATOM 791 C CA . SER A 1 99 ? -8.669 4.607 -5.383 1.00 86.50 99 SER A CA 1
ATOM 792 C C . SER A 1 99 ? -7.655 5.691 -5.035 1.00 86.50 99 SER A C 1
ATOM 794 O O . SER A 1 99 ? -6.686 5.858 -5.768 1.00 86.50 99 SER A O 1
ATOM 796 N N . ALA A 1 100 ? -7.783 6.318 -3.862 1.00 87.81 100 ALA A N 1
ATOM 797 C CA . ALA A 1 100 ? -6.874 7.371 -3.420 1.00 87.81 100 ALA A CA 1
ATOM 798 C C . ALA A 1 100 ? -5.416 6.893 -3.314 1.00 87.81 100 ALA A C 1
ATOM 800 O O . ALA A 1 100 ? -4.502 7.580 -3.767 1.00 87.81 100 ALA A O 1
ATOM 801 N N . ILE A 1 101 ? -5.179 5.702 -2.749 1.00 86.88 101 ILE A N 1
ATOM 802 C CA . ILE A 1 101 ? -3.825 5.133 -2.667 1.00 86.88 101 ILE A CA 1
ATOM 803 C C . ILE A 1 101 ? -3.303 4.765 -4.063 1.00 86.88 101 ILE A C 1
ATOM 805 O O . ILE A 1 101 ? -2.136 5.005 -4.368 1.00 86.88 101 ILE A O 1
ATOM 809 N N . LEU A 1 102 ? -4.148 4.183 -4.919 1.00 87.00 102 LEU A N 1
ATOM 810 C CA . LEU A 1 102 ? -3.752 3.781 -6.268 1.00 87.00 102 LEU A CA 1
ATOM 811 C C . LEU A 1 102 ? -3.361 4.984 -7.131 1.00 87.00 102 LEU A C 1
ATOM 813 O O . LEU A 1 102 ? -2.337 4.936 -7.810 1.00 87.00 102 LEU A O 1
ATOM 817 N N . GLU A 1 103 ? -4.172 6.040 -7.114 1.00 89.00 103 GLU A N 1
ATOM 818 C CA . GLU A 1 103 ? -3.918 7.279 -7.850 1.00 89.00 103 GLU A CA 1
ATOM 819 C C . GLU A 1 103 ? -2.652 7.965 -7.357 1.00 89.00 103 GLU A C 1
ATOM 821 O O . GLU A 1 103 ? -1.808 8.328 -8.170 1.00 89.00 103 GLU A O 1
ATOM 826 N N . LEU A 1 104 ? -2.462 8.046 -6.039 1.00 89.12 104 LEU A N 1
ATOM 827 C CA . LEU A 1 104 ? -1.261 8.629 -5.451 1.00 89.12 104 LEU A CA 1
ATOM 828 C C . LEU A 1 104 ? 0.014 7.899 -5.898 1.00 89.12 104 LEU A C 1
ATOM 830 O O . LEU A 1 104 ? 1.007 8.537 -6.249 1.00 89.12 104 LEU A O 1
ATOM 834 N N . VAL A 1 105 ? -0.007 6.563 -5.916 1.00 86.19 105 VAL A N 1
ATOM 835 C CA . VAL A 1 105 ? 1.144 5.766 -6.364 1.00 86.19 105 VAL A CA 1
ATOM 836 C C . VAL A 1 105 ? 1.403 5.974 -7.853 1.00 86.19 105 VAL A C 1
ATOM 838 O O . VAL A 1 105 ? 2.549 6.179 -8.241 1.00 86.19 105 VAL A O 1
ATOM 841 N N . LYS A 1 106 ? 0.356 5.967 -8.687 1.00 87.00 106 LYS A N 1
ATOM 842 C CA . LYS A 1 106 ? 0.491 6.243 -10.125 1.00 87.00 106 LYS A CA 1
ATOM 843 C C . LYS A 1 106 ? 1.054 7.637 -10.381 1.00 87.00 106 LYS A C 1
ATOM 845 O O . LYS A 1 106 ? 1.978 7.762 -11.170 1.00 87.00 106 LYS A O 1
ATOM 850 N N . GLN A 1 107 ? 0.556 8.652 -9.678 1.00 88.06 107 GLN A N 1
AT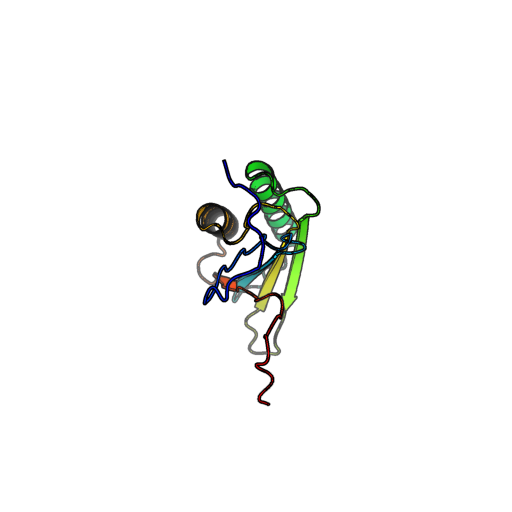OM 851 C CA . GLN A 1 107 ? 1.042 10.024 -9.794 1.00 88.06 107 GLN A CA 1
ATOM 852 C C . GLN A 1 107 ? 2.531 10.122 -9.444 1.00 88.06 107 GLN A C 1
ATOM 854 O O . GLN A 1 107 ? 3.290 10.738 -10.181 1.00 88.06 107 GLN A O 1
ATOM 859 N N . LYS A 1 108 ? 2.985 9.486 -8.356 1.00 84.69 108 LYS A N 1
ATOM 860 C CA . LYS A 1 108 ? 4.414 9.505 -8.004 1.00 84.69 108 LYS A CA 1
ATOM 861 C C . LYS A 1 108 ? 5.295 8.747 -8.986 1.00 84.69 108 LYS A C 1
ATOM 863 O O . LYS A 1 108 ? 6.426 9.163 -9.214 1.00 84.69 108 LYS A O 1
ATOM 868 N N . LEU A 1 109 ? 4.794 7.675 -9.585 1.00 82.25 109 LEU A N 1
ATOM 869 C CA . LEU A 1 109 ? 5.509 6.983 -10.657 1.00 82.25 109 LEU A CA 1
ATOM 870 C C . LEU A 1 109 ? 5.562 7.830 -11.940 1.00 82.25 109 LEU A C 1
ATOM 872 O O . LEU A 1 109 ? 6.568 7.801 -12.643 1.00 82.25 109 LEU A O 1
ATOM 876 N N . ASP A 1 110 ? 4.514 8.607 -12.222 1.00 84.50 110 ASP A N 1
ATOM 877 C CA . ASP A 1 110 ? 4.440 9.522 -13.367 1.00 84.50 110 ASP A CA 1
ATOM 878 C C . ASP A 1 110 ? 5.415 10.698 -13.243 1.00 84.50 110 ASP A C 1
ATOM 880 O O . ASP A 1 110 ? 6.183 10.958 -14.164 1.00 84.50 110 ASP A O 1
ATOM 884 N N . GLU A 1 111 ? 5.475 11.339 -12.069 1.00 84.00 111 GLU A N 1
ATOM 885 C CA . GLU A 1 111 ? 6.422 12.429 -11.771 1.00 84.00 111 GLU A CA 1
ATOM 886 C C . GLU A 1 111 ? 7.888 12.020 -11.999 1.00 84.00 111 GLU A C 1
ATOM 888 O O . GLU A 1 111 ? 8.736 12.864 -12.279 1.00 84.00 111 GLU A O 1
ATOM 893 N N . ASN A 1 112 ? 8.185 10.722 -11.902 1.00 76.25 112 ASN A N 1
ATOM 894 C CA . ASN A 1 112 ? 9.510 10.151 -12.132 1.00 76.25 112 ASN A CA 1
ATOM 895 C C . ASN A 1 112 ? 9.667 9.546 -13.543 1.00 76.25 112 ASN A C 1
ATOM 897 O O . ASN A 1 112 ? 10.638 8.842 -13.800 1.00 76.25 112 ASN A O 1
ATOM 901 N N . SER A 1 113 ? 8.730 9.813 -14.463 1.00 74.44 113 SER A N 1
ATOM 902 C CA . SER A 1 113 ? 8.710 9.303 -15.846 1.00 74.44 113 SER A CA 1
ATOM 903 C C . SER A 1 113 ? 8.722 7.769 -15.956 1.00 74.44 113 SER A C 1
ATOM 905 O O . SER A 1 113 ? 9.245 7.212 -16.915 1.00 74.44 113 SER A O 1
ATOM 907 N N . MET A 1 114 ? 8.143 7.061 -14.978 1.00 72.56 114 MET A N 1
ATOM 908 C CA . MET A 1 114 ? 8.170 5.590 -14.910 1.00 72.56 114 MET A CA 1
ATOM 909 C C . MET A 1 114 ? 6.851 4.929 -15.326 1.00 72.56 114 MET A C 1
ATOM 911 O O . MET A 1 114 ? 6.780 3.703 -15.416 1.00 72.56 114 MET A O 1
ATOM 915 N N . MET A 1 115 ? 5.789 5.702 -15.567 1.00 75.25 115 MET A N 1
ATOM 916 C CA . MET A 1 115 ? 4.459 5.160 -15.877 1.00 75.25 115 MET A CA 1
ATOM 917 C C . MET A 1 115 ? 4.393 4.391 -17.201 1.00 75.25 115 MET A C 1
ATOM 919 O O . MET A 1 115 ? 3.596 3.463 -17.306 1.00 75.25 115 MET A O 1
ATOM 923 N N . GLU A 1 116 ? 5.238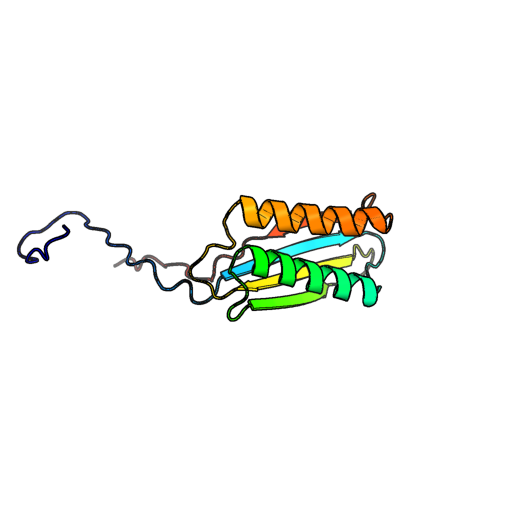 4.722 -18.180 1.00 69.44 116 GLU A N 1
ATOM 924 C CA . GLU A 1 116 ? 5.168 4.160 -19.537 1.00 69.44 116 GLU A CA 1
ATOM 925 C C . GLU A 1 116 ? 5.347 2.631 -19.560 1.00 69.44 116 GLU A C 1
ATOM 927 O O . GLU A 1 116 ? 4.612 1.928 -20.252 1.00 69.44 116 GLU A O 1
ATOM 932 N N . ASN A 1 117 ? 6.225 2.104 -18.699 1.00 68.19 117 ASN A N 1
ATOM 933 C CA . ASN A 1 117 ? 6.493 0.667 -18.568 1.00 68.19 117 ASN A CA 1
ATOM 934 C C . ASN A 1 117 ? 6.006 0.081 -17.233 1.00 68.19 117 ASN A C 1
ATOM 936 O O . ASN A 1 117 ? 6.327 -1.063 -16.896 1.00 68.19 117 ASN A O 1
ATOM 940 N N . THR A 1 118 ? 5.228 0.845 -16.455 1.00 73.62 118 THR A N 1
ATOM 941 C CA . THR A 1 118 ? 4.797 0.433 -15.117 1.00 73.62 118 THR A CA 1
ATOM 942 C C . THR A 1 118 ? 3.316 0.084 -15.057 1.00 73.62 118 THR A C 1
ATOM 944 O O . THR A 1 118 ? 2.433 0.901 -15.290 1.00 73.62 118 THR A O 1
ATOM 947 N N . THR A 1 119 ? 3.009 -1.144 -14.639 1.00 82.50 119 THR A N 1
ATOM 948 C CA . THR A 1 119 ? 1.639 -1.558 -14.314 1.00 82.50 119 THR A CA 1
ATOM 949 C C . THR A 1 119 ? 1.430 -1.594 -12.805 1.00 82.50 119 THR A C 1
ATOM 951 O O . THR A 1 119 ? 2.052 -2.406 -12.112 1.00 82.50 119 THR A O 1
ATOM 954 N N . VAL A 1 120 ? 0.491 -0.784 -12.307 1.00 83.69 120 VAL A N 1
ATOM 955 C CA . VAL A 1 120 ? 0.082 -0.758 -10.894 1.00 83.69 120 VAL A CA 1
ATOM 956 C C . VAL A 1 120 ? -1.294 -1.404 -10.722 1.00 83.69 120 VAL A C 1
ATOM 958 O O . VAL A 1 120 ? -2.271 -0.949 -11.317 1.00 83.69 120 VAL A O 1
ATOM 961 N N . ALA A 1 121 ? -1.392 -2.455 -9.904 1.00 84.12 121 ALA A N 1
ATOM 962 C CA . ALA A 1 121 ? -2.656 -3.157 -9.665 1.00 84.12 121 ALA A CA 1
ATOM 963 C C . ALA A 1 121 ? -2.777 -3.734 -8.248 1.00 84.12 121 ALA A C 1
ATOM 965 O O . ALA A 1 121 ? -1.822 -4.288 -7.689 1.00 84.12 121 ALA A O 1
ATOM 966 N N . TRP A 1 122 ? -3.991 -3.676 -7.699 1.00 80.00 122 TRP A N 1
ATOM 967 C CA . TRP A 1 122 ? -4.329 -4.290 -6.419 1.00 80.00 122 TRP A CA 1
ATOM 968 C C . TRP A 1 122 ? -4.332 -5.821 -6.495 1.00 80.00 122 TRP A C 1
ATOM 970 O O . TRP A 1 122 ? -4.786 -6.435 -7.459 1.00 80.00 122 TRP A O 1
ATOM 980 N N . ARG A 1 123 ? -3.856 -6.454 -5.426 1.00 75.25 123 ARG A N 1
ATOM 981 C CA . ARG A 1 123 ? -4.061 -7.864 -5.100 1.00 75.25 123 ARG A CA 1
ATOM 982 C C . ARG A 1 123 ? -4.664 -7.954 -3.710 1.00 75.25 123 ARG A C 1
ATOM 984 O O . ARG A 1 123 ? -3.990 -7.705 -2.707 1.00 75.25 123 ARG A O 1
ATOM 991 N N . VAL A 1 124 ? -5.919 -8.376 -3.667 1.00 66.50 124 VAL A N 1
ATOM 992 C CA . VAL A 1 124 ? -6.583 -8.762 -2.426 1.00 66.50 124 VAL A CA 1
ATOM 993 C C . VAL A 1 124 ? -6.071 -10.145 -2.041 1.00 66.50 124 VAL A C 1
ATOM 995 O O . VAL A 1 124 ? -6.149 -11.089 -2.826 1.00 66.50 124 VAL A O 1
ATOM 998 N N . LYS A 1 125 ? -5.500 -10.264 -0.843 1.00 59.38 125 LYS A N 1
ATOM 999 C CA . LYS A 1 125 ? -5.347 -11.562 -0.195 1.00 59.38 125 LYS A CA 1
ATOM 1000 C C . LYS A 1 125 ? -6.473 -11.678 0.819 1.00 59.38 125 LYS A C 1
ATOM 1002 O O . LYS A 1 125 ? -6.508 -10.889 1.755 1.00 59.38 125 LYS A O 1
ATOM 1007 N N . SER A 1 126 ? -7.373 -12.637 0.629 1.00 48.69 126 SER A N 1
ATOM 1008 C CA . SER A 1 126 ? -8.224 -13.114 1.720 1.00 48.69 126 SER A CA 1
ATOM 1009 C C . SER A 1 126 ? -7.319 -13.575 2.870 1.00 48.69 126 SER A C 1
ATOM 1011 O O . SER A 1 126 ? -6.249 -14.135 2.611 1.00 48.69 126 SER A O 1
ATOM 1013 N N . ASP A 1 127 ? -7.708 -13.316 4.121 1.00 45.25 127 ASP A N 1
ATOM 1014 C CA . ASP A 1 127 ? -6.904 -13.588 5.328 1.00 45.25 127 ASP A CA 1
ATOM 1015 C C . ASP A 1 127 ? -6.547 -15.076 5.511 1.00 45.25 127 ASP A C 1
ATOM 1017 O O . ASP A 1 127 ? -5.705 -15.413 6.335 1.00 45.25 127 ASP A O 1
ATOM 1021 N N . GLY A 1 128 ? -7.129 -15.960 4.700 1.00 47.47 128 GLY A N 1
ATOM 1022 C CA . GLY A 1 128 ? -6.863 -17.390 4.728 1.00 47.47 128 GLY A CA 1
ATOM 1023 C C . GLY A 1 128 ? -7.896 -18.182 5.521 1.00 47.47 128 GLY A C 1
ATOM 1024 O O . GLY A 1 128 ? -7.732 -19.396 5.614 1.00 47.47 128 GLY A O 1
ATOM 1025 N N . GLN A 1 129 ? -8.985 -17.571 6.006 1.00 47.78 129 GLN A N 1
ATOM 1026 C CA . GLN A 1 129 ? -10.159 -18.328 6.454 1.00 47.78 129 GLN A CA 1
ATOM 1027 C C . GLN A 1 129 ? -10.901 -18.933 5.256 1.00 47.78 129 GLN A C 1
ATOM 1029 O O . GLN A 1 129 ? -11.955 -18.481 4.815 1.00 47.78 129 GLN A O 1
ATOM 1034 N N . ILE A 1 130 ? -10.322 -19.997 4.704 1.00 44.59 130 ILE A N 1
ATOM 1035 C CA . ILE A 1 130 ? -11.042 -20.962 3.883 1.00 44.59 130 ILE A CA 1
ATOM 1036 C C . ILE A 1 130 ? -11.822 -21.825 4.878 1.00 44.59 130 ILE A C 1
ATOM 1038 O O . ILE A 1 130 ? -11.276 -22.757 5.465 1.00 44.59 130 ILE A O 1
ATOM 1042 N N . PHE A 1 131 ? -13.087 -21.483 5.124 1.00 46.75 131 PHE A N 1
ATOM 1043 C CA . PHE A 1 131 ? -13.992 -22.365 5.855 1.00 46.75 131 PHE A CA 1
ATOM 1044 C C . PHE A 1 131 ? -14.175 -23.643 5.030 1.00 46.75 131 PHE A C 1
ATOM 1046 O O . PHE A 1 131 ? -14.896 -23.655 4.032 1.00 46.75 131 PHE A O 1
ATOM 1053 N N . TYR A 1 132 ? -13.514 -24.730 5.421 1.00 42.16 132 TYR A N 1
ATOM 1054 C CA . TYR A 1 132 ? -13.845 -26.044 4.886 1.00 42.16 132 TYR A CA 1
ATOM 1055 C C . TYR A 1 132 ? -15.189 -26.469 5.476 1.00 42.16 132 TYR A C 1
ATOM 1057 O O . TYR A 1 132 ? -15.329 -26.603 6.694 1.00 42.16 132 TYR A O 1
ATOM 1065 N N . LYS A 1 133 ? -16.184 -26.706 4.615 1.00 39.66 133 LYS A N 1
ATOM 1066 C CA . LYS A 1 133 ? -17.402 -27.410 5.016 1.00 39.66 133 LYS A CA 1
ATOM 1067 C C . LYS A 1 133 ? -16.990 -28.812 5.465 1.00 39.66 133 LYS A C 1
ATOM 1069 O O . LYS A 1 133 ? -16.516 -29.607 4.655 1.00 39.66 133 LYS A O 1
ATOM 1074 N N . LYS A 1 134 ? -17.146 -29.114 6.755 1.00 42.38 134 LYS A N 1
ATOM 1075 C CA . LYS A 1 134 ? -16.994 -30.477 7.262 1.00 42.38 134 LYS A CA 1
ATOM 1076 C C . LYS A 1 134 ? -18.191 -31.273 6.744 1.00 42.38 134 LYS A C 1
ATOM 1078 O O . LYS A 1 134 ? -19.306 -31.082 7.221 1.00 42.38 134 LYS A O 1
ATOM 1083 N N . ASN A 1 135 ? -17.982 -32.080 5.707 1.00 41.56 135 ASN A N 1
ATOM 1084 C CA . ASN A 1 135 ? -18.989 -33.048 5.290 1.00 41.56 135 ASN A CA 1
ATOM 1085 C C . ASN A 1 135 ? -19.062 -34.120 6.383 1.00 41.56 135 ASN A C 1
ATOM 1087 O O . ASN A 1 135 ? -18.037 -34.710 6.727 1.00 41.56 135 ASN A O 1
ATOM 1091 N N . ASN A 1 136 ? -20.249 -34.272 6.964 1.00 40.41 136 ASN A N 1
ATOM 1092 C CA . ASN A 1 136 ? -20.590 -35.337 7.901 1.00 40.41 136 ASN A CA 1
ATOM 1093 C C . ASN A 1 136 ? -21.076 -36.558 7.125 1.00 40.41 136 ASN A C 1
ATOM 1095 O O . ASN A 1 136 ? -21.845 -36.336 6.160 1.00 40.41 136 ASN A O 1
#

Foldseek 3Di:
DDDDDDPPDPDPDPPPCPPPQCQKFKKKKKKWFQDPPPPPVLVVVLQVVLCVLCVVVVFNPPKDWDKDWDWDDPPTGIIIIIMIMTRDPDDCPPPVNVVVSQVSNLVSCVVVVGNVRIDIDMDGDDPPPPPDDPDD

pLDDT: mean 70.44, std 14.78, range [36.66, 89.12]

Sequence (136 aa):
MFGDTKCDELHYFICHITHPVREQQIMRLQIKSDDSVSDSAMQSTILDLIMKKLEEHGMLKNTTVTWRVLSNAPPVREKQILRIQVKSDLSIFDSGVQSAILELVKQKLDENSMMENTTVAWRVKSDGQIFYKKNN

Organism: NCBI:txid337641

Radius of gyration: 20.16 Å; chains: 1; bounding box: 54×48×44 Å

Secondary structure (DSSP, 8-state):
--PPPPS-S--S------------EEEEEEEEESS----HHHHHHHHHHHHHHHHHTT--TT-EEEEEEEEPSSSPPEEEEEEEEE--SS-TT-HHHHHHHHHHHHHHHHHTT-GGGEEEEEEEPP-S--------